Protein AF-A0A822HDY6-F1 (afdb_monomer_lite)

Foldseek 3Di:
DVLLLVLLVCCVPCVVVSQVSVCVVPPPDGSVPDDHDDDDDDDPVVVVVVVVVVVVVVVVVVVQVVCCVVPVDHDDDDDDDDDPDDFQLVVVLVVVQVVCCVVPVDGDDPVVSCVVCVVDPSNPPPRD

pLDDT: mean 88.95, std 8.57, range [42.62, 97.38]

Sequence (128 aa):
RFIEVQTLLLAPICPHVCDYVYQLLYPNKSIMEAKWPTPGKIDQSLIDSCNYLINTVHYFRNRSKILTTQQNKKYNVAVIYVACNYPRWQIFVINQLKIFFKENLSFPDNKILSSYFKDRQEIDKKYA

Structure (mmCIF, N/CA/C/O backbone):
data_AF-A0A822HDY6-F1
#
_entry.id   AF-A0A822HDY6-F1
#
loop_
_atom_site.group_PDB
_atom_site.id
_atom_site.type_symbol
_atom_site.label_atom_id
_atom_site.label_alt_id
_atom_site.label_comp_id
_atom_site.label_asym_id
_atom_site.label_entity_id
_atom_site.label_seq_id
_atom_site.pdbx_PDB_ins_code
_atom_site.Cartn_x
_atom_site.Cartn_y
_atom_site.Cartn_z
_atom_site.occupancy
_atom_site.B_iso_or_equiv
_atom_site.auth_seq_id
_atom_site.auth_comp_id
_atom_site.auth_asym_id
_atom_site.auth_atom_id
_atom_site.pdbx_PDB_model_num
ATOM 1 N N . ARG A 1 1 ? -15.032 -3.835 15.018 1.00 83.06 1 ARG A N 1
ATOM 2 C CA . ARG A 1 1 ? -13.681 -4.445 14.960 1.00 83.06 1 ARG A CA 1
ATOM 3 C C . ARG A 1 1 ? -12.543 -3.420 14.908 1.00 83.06 1 ARG A C 1
ATOM 5 O O . ARG A 1 1 ? -11.713 -3.486 15.794 1.00 83.06 1 ARG A O 1
ATOM 12 N N . PHE A 1 2 ? -12.469 -2.484 13.944 1.00 92.50 2 PHE A N 1
ATOM 13 C CA . PHE A 1 2 ? -11.381 -1.476 13.939 1.00 92.50 2 PHE A CA 1
ATOM 14 C C . PHE A 1 2 ? -11.349 -0.643 15.226 1.00 92.50 2 PHE A C 1
ATOM 16 O O . PHE A 1 2 ? -10.317 -0.589 15.879 1.00 92.50 2 PHE A O 1
ATOM 23 N N . ILE A 1 3 ? -12.496 -0.066 15.606 1.00 93.12 3 ILE A N 1
ATOM 24 C CA . ILE A 1 3 ? -12.616 0.784 16.801 1.00 93.12 3 ILE A CA 1
ATOM 25 C C . ILE A 1 3 ? -12.159 0.014 18.042 1.00 93.12 3 ILE A C 1
ATOM 27 O O . ILE A 1 3 ? -11.250 0.450 18.721 1.00 93.12 3 ILE A O 1
ATOM 31 N N . GLU A 1 4 ? -12.701 -1.182 18.260 1.00 92.00 4 GLU A N 1
ATOM 32 C CA . GLU A 1 4 ? -12.308 -2.075 19.355 1.00 92.00 4 GLU A CA 1
ATOM 33 C C . GLU A 1 4 ? -10.798 -2.363 19.404 1.00 92.00 4 GLU A C 1
ATOM 35 O O . GLU A 1 4 ? -10.173 -2.158 20.439 1.00 92.00 4 GLU A O 1
ATOM 40 N N . VAL A 1 5 ? -10.187 -2.792 18.292 1.00 93.62 5 VAL A N 1
ATOM 41 C CA . VAL A 1 5 ? -8.744 -3.084 18.249 1.00 93.62 5 VAL A CA 1
ATOM 42 C C . VAL A 1 5 ? -7.926 -1.821 18.510 1.00 93.62 5 VAL A C 1
ATOM 44 O O . VAL A 1 5 ? -6.974 -1.870 19.279 1.00 93.62 5 VAL A O 1
ATOM 47 N N . GLN A 1 6 ? -8.311 -0.683 17.931 1.00 94.44 6 GLN A N 1
ATOM 48 C CA . GLN A 1 6 ? -7.629 0.590 18.150 1.00 94.44 6 GLN A CA 1
ATOM 49 C C . GLN A 1 6 ? -7.729 1.037 19.612 1.00 94.44 6 GLN A C 1
ATOM 51 O O . GLN A 1 6 ? -6.740 1.491 20.180 1.00 94.44 6 GLN A O 1
ATOM 56 N N . THR A 1 7 ? -8.898 0.874 20.230 1.00 94.44 7 THR A N 1
ATOM 57 C CA . THR A 1 7 ? -9.138 1.161 21.646 1.00 94.44 7 THR A CA 1
ATOM 58 C C . THR A 1 7 ? -8.266 0.276 22.541 1.00 94.44 7 THR A C 1
ATOM 60 O O . THR A 1 7 ? -7.649 0.789 23.468 1.00 94.44 7 THR A O 1
ATOM 63 N N . LEU A 1 8 ? -8.121 -1.017 22.225 1.00 94.06 8 LEU A N 1
ATOM 64 C CA . LEU A 1 8 ? -7.225 -1.929 22.951 1.00 94.06 8 LEU A CA 1
ATOM 65 C C . LEU A 1 8 ? -5.742 -1.572 22.776 1.00 94.06 8 LEU A C 1
ATOM 67 O O . LEU A 1 8 ? -4.989 -1.591 23.745 1.00 94.06 8 LEU A O 1
ATOM 71 N N . LEU A 1 9 ? -5.317 -1.216 21.560 1.00 94.38 9 LEU A N 1
ATOM 72 C CA . LEU A 1 9 ? -3.936 -0.802 21.285 1.00 94.38 9 LEU A CA 1
ATOM 73 C C . LEU A 1 9 ? -3.579 0.528 21.965 1.00 94.38 9 LEU A C 1
ATOM 75 O O . LEU A 1 9 ? -2.427 0.735 22.340 1.00 94.38 9 LEU A O 1
ATOM 79 N N . LEU A 1 10 ? -4.555 1.425 22.122 1.00 95.19 10 LEU A N 1
ATOM 80 C CA . LEU A 1 10 ? -4.379 2.742 22.735 1.00 95.19 10 LEU A CA 1
ATOM 81 C C . LEU A 1 10 ? -4.560 2.728 24.266 1.00 95.19 10 LEU A C 1
ATOM 83 O O . LEU A 1 10 ? -4.136 3.670 24.939 1.00 95.19 10 LEU A O 1
ATOM 87 N N . ALA A 1 11 ? -5.124 1.652 24.823 1.00 94.19 11 ALA A N 1
ATOM 88 C CA . ALA A 1 11 ? -5.357 1.460 26.254 1.00 94.19 11 ALA A CA 1
ATOM 89 C C . ALA A 1 11 ? -4.154 1.800 27.164 1.00 94.19 11 ALA A C 1
ATOM 91 O O . ALA A 1 11 ? -4.367 2.524 28.138 1.00 94.19 11 ALA A O 1
ATOM 92 N N . PRO A 1 12 ? -2.901 1.371 26.874 1.00 92.56 12 PRO A N 1
ATOM 93 C CA . PRO A 1 12 ? -1.757 1.693 27.734 1.00 92.56 12 PRO A CA 1
ATOM 94 C C . PRO A 1 12 ? -1.340 3.174 27.701 1.00 92.56 12 PRO A C 1
ATOM 96 O O . PRO A 1 12 ? -0.592 3.605 28.571 1.00 92.56 12 PRO A O 1
ATOM 99 N N . ILE A 1 13 ? -1.798 3.956 26.716 1.00 94.56 13 ILE A N 1
ATOM 100 C CA . ILE A 1 13 ? -1.436 5.374 26.557 1.00 94.56 13 ILE A CA 1
ATOM 101 C C . ILE A 1 13 ? -2.540 6.278 27.117 1.00 94.56 13 ILE A C 1
ATOM 103 O O . ILE A 1 13 ? -2.265 7.225 27.851 1.00 94.56 13 ILE A O 1
ATOM 107 N N . CYS A 1 14 ? -3.802 6.002 26.776 1.00 94.19 14 CYS A N 1
ATOM 108 C CA . CYS A 1 14 ? -4.950 6.822 27.171 1.00 94.19 14 CYS A CA 1
ATOM 109 C C . CYS A 1 14 ? -6.072 5.963 27.777 1.00 94.19 14 CYS A C 1
ATOM 111 O O . CYS A 1 14 ? -7.129 5.819 27.154 1.00 94.19 14 CYS A O 1
ATOM 113 N N . PRO A 1 15 ? -5.895 5.422 28.996 1.00 92.56 15 PRO A N 1
ATOM 114 C CA . PRO A 1 15 ? -6.821 4.447 29.572 1.00 92.56 15 PRO A CA 1
ATOM 115 C C . PRO A 1 15 ? -8.227 5.014 29.792 1.00 92.56 15 PRO A C 1
ATOM 117 O O . PRO A 1 15 ? -9.198 4.344 29.474 1.00 92.56 15 PRO A O 1
ATOM 120 N N . HIS A 1 16 ? -8.358 6.264 30.249 1.00 92.75 16 HIS A N 1
ATOM 121 C CA . HIS A 1 16 ? -9.663 6.870 30.555 1.00 92.75 16 HIS A CA 1
ATOM 122 C C . HIS A 1 16 ? -10.554 7.029 29.314 1.00 92.75 16 HIS A C 1
ATOM 124 O O . HIS A 1 16 ? -11.735 6.691 29.334 1.00 92.75 16 HIS A O 1
ATOM 130 N N . VAL A 1 17 ? -9.976 7.522 28.212 1.00 94.50 17 VAL A N 1
ATOM 131 C CA . VAL A 1 17 ? -10.703 7.689 26.943 1.00 94.50 17 VAL A CA 1
ATOM 132 C C . VAL A 1 17 ? -11.038 6.325 26.356 1.00 94.50 17 VAL A C 1
ATOM 134 O O . VAL A 1 17 ? -12.142 6.118 25.858 1.00 94.50 17 VAL A O 1
ATOM 137 N N . CYS A 1 18 ? -10.096 5.384 26.434 1.00 94.81 18 CYS A N 1
ATOM 138 C CA . CYS A 1 18 ? -10.306 4.048 25.907 1.00 94.81 18 CYS A CA 1
ATOM 139 C C . CYS A 1 18 ? -11.367 3.281 26.704 1.00 94.81 18 CYS A C 1
ATOM 141 O O . CYS A 1 18 ? -12.190 2.627 26.079 1.00 94.81 18 CYS A O 1
ATOM 143 N N . ASP A 1 19 ? -11.417 3.407 28.033 1.00 93.62 19 ASP A N 1
ATOM 144 C CA . ASP A 1 19 ? -12.455 2.794 28.871 1.00 93.62 19 ASP A CA 1
ATOM 145 C C . ASP A 1 19 ? -13.837 3.380 28.564 1.00 93.62 19 ASP A C 1
ATOM 147 O O . ASP A 1 19 ? -14.778 2.624 28.349 1.00 93.62 19 ASP A O 1
ATOM 151 N N . TYR A 1 20 ? -13.951 4.703 28.396 1.00 94.06 20 TYR A N 1
ATOM 152 C CA . TYR A 1 20 ? -15.203 5.331 27.961 1.00 94.06 20 TYR A CA 1
ATOM 153 C C . TYR A 1 20 ? -15.667 4.821 26.586 1.00 94.06 20 TYR A C 1
ATOM 155 O O . TYR A 1 20 ? -16.814 4.406 26.423 1.00 94.06 20 TYR A O 1
ATOM 163 N N . VAL A 1 21 ? -14.775 4.788 25.589 1.00 94.19 21 VAL A N 1
ATOM 164 C CA . VAL A 1 21 ? -15.096 4.255 24.251 1.00 94.19 21 VAL A CA 1
ATOM 165 C C . VAL A 1 21 ? -15.428 2.761 24.309 1.00 94.19 21 VAL A C 1
ATOM 167 O O . VAL A 1 21 ? -16.315 2.297 23.594 1.00 94.19 21 VAL A O 1
ATOM 170 N N . TYR A 1 22 ? -14.751 2.001 25.167 1.00 94.06 22 TYR A N 1
ATOM 171 C CA . TYR A 1 22 ? -14.997 0.576 25.348 1.00 94.06 22 TYR A CA 1
ATOM 172 C C . TYR A 1 22 ? -16.350 0.314 26.018 1.00 94.06 22 TYR A C 1
ATOM 174 O O . TYR A 1 22 ? -17.074 -0.557 25.551 1.00 94.06 22 TYR A O 1
ATOM 182 N N . GLN A 1 23 ? -16.748 1.114 27.011 1.00 93.56 23 GLN A N 1
ATOM 183 C CA . GLN A 1 23 ? -18.080 1.065 27.627 1.00 93.56 23 GLN A CA 1
ATOM 184 C C . GLN A 1 23 ? -19.199 1.409 26.630 1.00 93.56 23 GLN A C 1
ATOM 186 O O . GLN A 1 23 ? -20.274 0.814 26.692 1.00 93.56 23 GLN A O 1
ATOM 191 N N . LEU A 1 24 ? -18.949 2.321 25.678 1.00 94.00 24 LEU A N 1
ATOM 192 C CA . LEU A 1 24 ? -19.894 2.616 24.590 1.00 94.00 24 LEU A CA 1
ATOM 193 C C . LEU A 1 24 ? -20.088 1.424 23.639 1.00 94.00 24 LEU A C 1
ATOM 195 O O . LEU A 1 24 ? -21.183 1.230 23.116 1.00 94.00 24 LEU A O 1
ATOM 199 N N . LEU A 1 25 ? -19.038 0.634 23.396 1.00 91.69 25 LEU A N 1
ATOM 200 C CA . LEU A 1 25 ? -19.109 -0.572 22.561 1.00 91.69 25 LEU A CA 1
ATOM 201 C C . LEU A 1 25 ? -19.670 -1.779 23.328 1.00 91.69 25 LEU A C 1
ATOM 203 O O . LEU A 1 25 ? -20.432 -2.568 22.772 1.00 91.69 25 LEU A O 1
ATOM 207 N N . TYR A 1 26 ? -19.283 -1.919 24.595 1.00 90.62 26 TYR A N 1
ATOM 208 C CA . TYR A 1 26 ? -19.618 -3.023 25.483 1.00 90.62 26 TYR A CA 1
ATOM 209 C C . TYR A 1 26 ? -20.065 -2.481 26.849 1.00 90.62 26 TYR A C 1
ATOM 211 O O . TYR A 1 26 ? -19.234 -2.271 27.738 1.00 90.62 26 TYR A O 1
ATOM 219 N N . PRO A 1 27 ? -21.380 -2.295 27.049 1.00 89.62 27 PRO A N 1
ATOM 220 C CA . PRO A 1 27 ? -21.911 -1.782 28.303 1.00 89.62 27 PRO A CA 1
ATOM 221 C C . PRO A 1 27 ? -21.490 -2.648 29.495 1.00 89.62 27 PRO A C 1
ATOM 223 O O . PRO A 1 27 ? -21.509 -3.878 29.413 1.00 89.62 27 PRO A O 1
ATOM 226 N N . ASN A 1 28 ? -21.147 -2.002 30.612 1.00 86.31 28 ASN A N 1
ATOM 227 C CA . ASN A 1 28 ? -20.741 -2.635 31.876 1.00 86.31 28 ASN A CA 1
ATOM 228 C C . ASN A 1 28 ? -19.453 -3.476 31.815 1.00 86.31 28 ASN A C 1
ATOM 230 O O . ASN A 1 28 ? -19.226 -4.298 32.702 1.00 86.31 28 ASN A O 1
ATOM 234 N N . LYS A 1 29 ? -18.606 -3.291 30.796 1.00 90.06 29 LYS A N 1
ATOM 235 C CA . LYS A 1 29 ? -17.273 -3.903 30.741 1.00 90.06 29 LYS A CA 1
ATOM 236 C C . LYS A 1 29 ? -16.200 -2.829 30.782 1.00 90.06 29 LYS A C 1
ATOM 238 O O . LYS A 1 29 ? -16.306 -1.829 30.076 1.00 90.06 29 LYS A O 1
ATOM 243 N N . SER A 1 30 ? -15.157 -3.067 31.571 1.00 90.25 30 SER A N 1
ATOM 244 C CA . SER A 1 30 ? -13.968 -2.219 31.563 1.00 90.25 30 SER A CA 1
ATOM 245 C C . SER A 1 30 ? -12.934 -2.750 30.579 1.00 90.25 30 SER A C 1
ATOM 247 O O . SER A 1 30 ? -12.782 -3.960 30.389 1.00 90.25 30 SER A O 1
ATOM 249 N N . ILE A 1 31 ? -12.186 -1.833 29.975 1.00 91.44 31 ILE A N 1
ATOM 250 C CA . ILE A 1 31 ? -11.069 -2.167 29.094 1.00 91.44 31 ILE A CA 1
ATOM 251 C C . ILE A 1 31 ? -9.934 -2.895 29.826 1.00 91.44 31 ILE A C 1
ATOM 253 O O . ILE A 1 31 ? -9.182 -3.635 29.201 1.00 91.44 31 ILE A O 1
ATOM 257 N N . MET A 1 32 ? -9.826 -2.733 31.148 1.00 88.56 32 MET A N 1
ATOM 258 C CA . MET A 1 32 ? -8.772 -3.357 31.957 1.00 88.56 32 MET A CA 1
ATOM 259 C C . MET A 1 32 ? -8.876 -4.887 32.002 1.00 88.56 32 MET A C 1
ATOM 261 O O . MET A 1 32 ? -7.877 -5.572 32.200 1.00 88.56 32 MET A O 1
ATOM 265 N N . GLU A 1 33 ? -10.074 -5.432 31.787 1.00 89.88 33 GLU A N 1
ATOM 266 C CA . GLU A 1 33 ? -10.324 -6.878 31.728 1.00 89.88 33 GLU A CA 1
ATOM 267 C C . GLU A 1 33 ? -10.174 -7.439 30.304 1.00 89.88 33 GLU A C 1
ATOM 269 O O . GLU A 1 33 ? -10.265 -8.651 30.079 1.00 89.88 33 GLU A O 1
ATOM 274 N N . ALA A 1 34 ? -9.975 -6.565 29.314 1.00 90.06 34 ALA A N 1
ATOM 275 C CA . ALA A 1 34 ? -9.924 -6.956 27.921 1.00 90.06 34 ALA A CA 1
ATOM 276 C C . ALA A 1 34 ? -8.575 -7.597 27.563 1.00 90.06 34 ALA A C 1
ATOM 278 O O . ALA A 1 34 ? -7.503 -7.179 27.997 1.00 90.06 34 ALA A O 1
ATOM 279 N N . LYS A 1 35 ? -8.629 -8.637 26.726 1.00 91.19 35 LYS A N 1
ATOM 280 C CA . LYS A 1 35 ? -7.432 -9.326 26.230 1.00 91.19 35 LYS A CA 1
ATOM 281 C C . LYS A 1 35 ? -6.813 -8.560 25.067 1.00 91.19 35 LYS A C 1
ATOM 283 O O . LYS A 1 35 ? -7.511 -7.904 24.297 1.00 91.19 35 LYS A O 1
ATOM 288 N N . TRP A 1 36 ? -5.504 -8.726 24.896 1.00 92.31 36 TRP A N 1
ATOM 289 C CA . TRP A 1 36 ? -4.793 -8.171 23.750 1.00 92.31 36 TRP A CA 1
ATOM 290 C C . TRP A 1 36 ? -5.375 -8.695 22.420 1.00 92.31 36 TRP A C 1
ATOM 292 O O . TRP A 1 36 ? -5.650 -9.897 22.312 1.00 92.31 36 TRP A O 1
ATOM 302 N N . PRO A 1 37 ? -5.572 -7.833 21.404 1.00 93.56 37 PRO A N 1
ATOM 303 C CA . PRO A 1 37 ? -6.180 -8.236 20.142 1.00 93.56 37 PRO A CA 1
ATOM 304 C C . PRO A 1 37 ? -5.279 -9.205 19.370 1.00 93.56 37 PRO A C 1
ATOM 306 O O . PRO A 1 37 ? -4.065 -9.022 19.277 1.00 93.56 37 PRO A O 1
ATOM 309 N N . THR A 1 38 ? -5.881 -10.226 18.760 1.00 92.06 38 THR A N 1
ATOM 310 C CA . THR A 1 38 ? -5.163 -11.184 17.914 1.00 92.06 38 THR A CA 1
ATOM 311 C C . THR A 1 38 ? -5.138 -10.721 16.451 1.00 92.06 38 THR A C 1
ATOM 313 O O . THR A 1 38 ? -6.180 -10.335 15.900 1.00 92.06 38 THR A O 1
ATOM 316 N N . PRO A 1 39 ? -3.963 -10.740 15.790 1.00 89.69 39 PRO A N 1
ATOM 317 C CA . PRO A 1 39 ? -3.859 -10.345 14.392 1.00 89.69 39 PRO A CA 1
ATOM 318 C C . PRO A 1 39 ? -4.591 -11.343 13.484 1.00 89.69 39 PRO A C 1
ATOM 320 O O . PRO A 1 39 ? -4.584 -12.552 13.715 1.00 89.69 39 PRO A O 1
ATOM 323 N N . GLY A 1 40 ? -5.251 -10.817 12.450 1.00 88.75 40 GLY A N 1
ATOM 324 C CA . GLY A 1 40 ? -5.894 -11.618 11.408 1.00 88.75 40 GLY A CA 1
ATOM 325 C C . GLY A 1 40 ? -4.927 -12.022 10.292 1.00 88.75 40 GLY A C 1
ATOM 326 O O . GLY A 1 40 ? -3.730 -11.747 10.352 1.00 88.75 40 GLY A O 1
ATOM 327 N N . LYS A 1 41 ? -5.463 -12.644 9.236 1.00 92.56 41 LYS A N 1
ATOM 328 C CA . LYS A 1 41 ? -4.705 -12.904 8.004 1.00 92.56 41 LYS A CA 1
ATOM 329 C C . LYS A 1 41 ? -4.347 -11.579 7.326 1.00 92.56 41 LYS A C 1
ATOM 331 O O . LYS A 1 41 ? -5.200 -10.701 7.216 1.00 92.56 41 LYS A O 1
ATOM 336 N N . ILE A 1 42 ? -3.105 -11.464 6.868 1.00 92.31 42 ILE A N 1
ATOM 337 C CA . ILE A 1 42 ? -2.583 -10.281 6.181 1.00 92.31 42 ILE A CA 1
ATOM 338 C C . ILE A 1 42 ? -2.479 -10.604 4.692 1.00 92.31 42 ILE A C 1
ATOM 340 O O . ILE A 1 42 ? -1.831 -11.582 4.324 1.00 92.31 42 ILE A O 1
ATOM 344 N N . ASP A 1 43 ? -3.105 -9.781 3.853 1.00 94.88 43 ASP A N 1
ATOM 345 C CA . ASP A 1 43 ? -2.971 -9.857 2.398 1.00 94.88 43 ASP A CA 1
ATOM 346 C C . ASP A 1 43 ? -1.988 -8.786 1.914 1.00 94.88 43 ASP A C 1
ATOM 348 O O . ASP A 1 43 ? -2.309 -7.596 1.870 1.00 94.88 43 ASP A O 1
ATOM 352 N N . GLN A 1 44 ? -0.775 -9.220 1.569 1.00 95.19 44 GLN A N 1
ATOM 353 C CA . GLN A 1 44 ? 0.283 -8.326 1.094 1.00 95.19 44 GLN A CA 1
ATOM 354 C C . GLN A 1 44 ? -0.071 -7.684 -0.250 1.00 95.19 44 GLN A C 1
ATOM 356 O O . GLN A 1 44 ? 0.186 -6.501 -0.445 1.00 95.19 44 GLN A O 1
ATOM 361 N N . SER A 1 45 ? -0.749 -8.410 -1.146 1.00 95.44 45 SER A N 1
ATOM 362 C CA . SER A 1 45 ? -1.125 -7.865 -2.454 1.00 95.44 45 SER A CA 1
ATOM 363 C C . SER A 1 45 ? -2.116 -6.709 -2.309 1.00 95.44 45 SER A C 1
ATOM 365 O O . SER A 1 45 ? -2.044 -5.715 -3.038 1.00 95.44 45 SER A O 1
ATOM 367 N N . LEU A 1 46 ? -3.046 -6.815 -1.356 1.00 95.88 46 LEU A N 1
ATOM 368 C CA . LEU A 1 46 ? -3.993 -5.743 -1.060 1.00 95.88 46 LEU A CA 1
ATOM 369 C C . LEU A 1 46 ? -3.286 -4.519 -0.458 1.00 95.88 46 LEU A C 1
ATOM 371 O O . LEU A 1 46 ? -3.584 -3.385 -0.829 1.00 95.88 46 LEU A O 1
ATOM 375 N N . ILE A 1 47 ? -2.320 -4.736 0.435 1.00 96.50 47 ILE A N 1
ATOM 376 C CA . ILE A 1 47 ? -1.522 -3.651 1.021 1.00 96.50 47 ILE A CA 1
ATOM 377 C C . ILE A 1 47 ? -0.714 -2.931 -0.062 1.00 96.50 47 ILE A C 1
ATOM 379 O O . ILE A 1 47 ? -0.765 -1.704 -0.148 1.00 96.50 47 ILE A O 1
ATOM 383 N N . ASP A 1 48 ? -0.032 -3.676 -0.930 1.00 96.75 48 ASP A N 1
ATOM 384 C CA . ASP A 1 48 ? 0.784 -3.116 -2.007 1.00 96.75 48 ASP A CA 1
ATOM 385 C C . ASP A 1 48 ? -0.058 -2.315 -3.006 1.00 96.75 48 ASP A C 1
ATOM 387 O O . ASP A 1 48 ? 0.320 -1.206 -3.396 1.00 96.75 48 ASP A O 1
ATOM 391 N N . SER A 1 49 ? -1.241 -2.819 -3.369 1.00 96.81 49 SER A N 1
ATOM 392 C CA . SER A 1 49 ? -2.179 -2.084 -4.230 1.00 96.81 49 SER A CA 1
ATOM 393 C C . SER A 1 49 ? -2.712 -0.805 -3.572 1.00 96.81 49 SER A C 1
ATOM 395 O O . SER A 1 49 ? -2.802 0.233 -4.233 1.00 96.81 49 SER A O 1
ATOM 397 N N . CYS A 1 50 ? -2.994 -0.829 -2.267 1.00 97.12 50 CYS A N 1
ATOM 398 C CA . CYS A 1 50 ? -3.388 0.359 -1.509 1.00 97.12 50 CYS A CA 1
ATOM 399 C C . CYS A 1 50 ? -2.252 1.394 -1.461 1.00 97.12 50 CYS A C 1
ATOM 401 O O . CYS A 1 50 ? -2.466 2.575 -1.741 1.00 97.12 50 CYS A O 1
ATOM 403 N N . ASN A 1 51 ? -1.022 0.949 -1.197 1.00 97.38 51 ASN A N 1
ATOM 404 C CA . ASN A 1 51 ? 0.163 1.804 -1.200 1.00 97.38 51 ASN A CA 1
ATOM 405 C C . ASN A 1 51 ? 0.392 2.445 -2.574 1.00 97.38 51 ASN A C 1
ATOM 407 O O . ASN A 1 51 ? 0.660 3.646 -2.667 1.00 97.38 51 ASN A O 1
ATOM 411 N N . TYR A 1 52 ? 0.234 1.676 -3.654 1.00 96.25 52 TYR A N 1
ATOM 412 C CA . TYR A 1 52 ? 0.284 2.199 -5.017 1.00 96.25 52 TYR A CA 1
ATOM 413 C C . TYR A 1 52 ? -0.785 3.280 -5.255 1.00 96.25 52 TYR A C 1
ATOM 415 O O . TYR A 1 52 ? -0.475 4.346 -5.793 1.00 96.25 52 TYR A O 1
ATOM 423 N N . LEU A 1 53 ? -2.023 3.064 -4.801 1.00 96.62 53 LEU A N 1
ATOM 424 C CA . LEU A 1 53 ? -3.104 4.050 -4.904 1.00 96.62 53 LEU A CA 1
ATOM 425 C C . LEU A 1 53 ? -2.764 5.343 -4.147 1.00 96.62 53 LEU A C 1
ATOM 427 O O . LEU A 1 53 ? -2.857 6.434 -4.706 1.00 96.62 53 LEU A O 1
ATOM 431 N N . ILE A 1 54 ? -2.313 5.247 -2.896 1.00 97.31 54 ILE A N 1
ATOM 432 C CA . ILE A 1 54 ? -1.953 6.419 -2.084 1.00 97.31 54 ILE A CA 1
ATOM 433 C C . ILE A 1 54 ? -0.827 7.219 -2.756 1.00 97.31 54 ILE A C 1
ATOM 435 O O . ILE A 1 54 ? -0.920 8.443 -2.893 1.00 97.31 54 ILE A O 1
ATOM 439 N N . ASN A 1 55 ? 0.206 6.529 -3.244 1.00 96.88 55 ASN A N 1
ATOM 440 C CA . ASN A 1 55 ? 1.338 7.154 -3.926 1.00 96.88 55 ASN A CA 1
ATOM 441 C C . ASN A 1 55 ? 0.927 7.829 -5.242 1.00 96.88 55 ASN A C 1
ATOM 443 O O . ASN A 1 55 ? 1.373 8.942 -5.531 1.00 96.88 55 ASN A O 1
ATOM 447 N N . THR A 1 56 ? 0.055 7.198 -6.032 1.00 95.38 56 THR A N 1
ATOM 448 C CA . THR A 1 56 ? -0.441 7.770 -7.29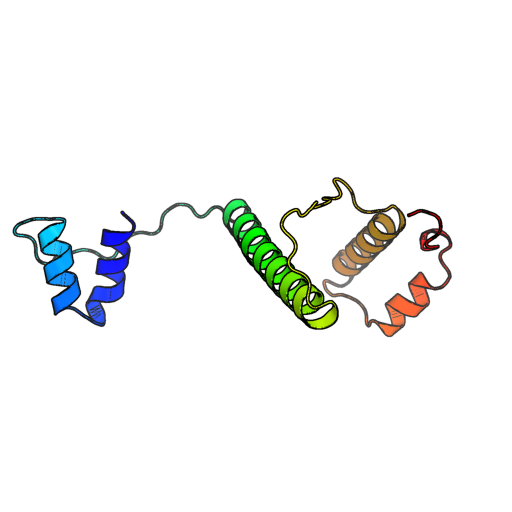5 1.00 95.38 56 THR A CA 1
ATOM 449 C C . THR A 1 56 ? -1.340 8.983 -7.067 1.00 95.38 56 THR A C 1
ATOM 451 O O . THR A 1 56 ? -1.176 9.989 -7.759 1.00 95.38 56 THR A O 1
ATOM 454 N N . VAL A 1 57 ? -2.217 8.959 -6.056 1.00 96.12 57 VAL A N 1
ATOM 455 C CA . VAL A 1 57 ? -3.027 10.122 -5.650 1.00 96.12 57 VAL A CA 1
ATOM 456 C C . VAL A 1 57 ? -2.132 11.280 -5.214 1.00 96.12 57 VAL A C 1
ATOM 458 O O . VAL A 1 57 ? -2.338 12.422 -5.637 1.00 96.12 57 VAL A O 1
ATOM 461 N N . HIS A 1 58 ? -1.108 10.999 -4.408 1.00 96.00 58 HIS A N 1
ATOM 462 C CA . HIS A 1 58 ? -0.146 12.008 -3.979 1.00 96.00 58 HIS A CA 1
ATOM 463 C C . HIS A 1 58 ? 0.618 12.611 -5.170 1.00 96.00 58 HIS A C 1
ATOM 465 O O . HIS A 1 58 ? 0.692 13.836 -5.308 1.00 96.00 58 HIS A O 1
ATOM 471 N N . TYR A 1 59 ? 1.121 11.769 -6.079 1.00 95.00 59 TYR A N 1
ATOM 472 C CA . TYR A 1 59 ? 1.776 12.208 -7.312 1.00 95.00 59 TYR A CA 1
ATOM 473 C C . TYR A 1 59 ? 0.858 13.098 -8.160 1.00 95.00 59 TYR A C 1
ATOM 475 O O . TYR A 1 59 ? 1.260 14.183 -8.592 1.00 95.00 59 TYR A O 1
ATOM 483 N N . PHE A 1 60 ? -0.394 12.676 -8.354 1.00 93.62 60 PHE A N 1
ATOM 484 C CA . PHE A 1 60 ? -1.389 13.422 -9.117 1.00 93.62 60 PHE A CA 1
ATOM 485 C C . PHE A 1 60 ? -1.667 14.796 -8.499 1.00 93.62 60 PHE A C 1
ATOM 487 O O . PHE A 1 60 ? -1.638 15.809 -9.201 1.00 93.62 60 PHE A O 1
ATOM 494 N N . ARG A 1 61 ? -1.860 14.859 -7.176 1.00 92.88 61 ARG A N 1
ATOM 495 C CA . ARG A 1 61 ? -2.091 16.115 -6.451 1.00 92.88 61 ARG A CA 1
ATOM 496 C C . ARG A 1 61 ? -0.917 17.081 -6.600 1.00 92.88 61 ARG A C 1
ATOM 498 O O . ARG A 1 61 ? -1.134 18.265 -6.858 1.00 92.88 61 ARG A O 1
ATOM 505 N N . ASN A 1 62 ? 0.314 16.582 -6.501 1.00 93.75 62 ASN A N 1
ATOM 506 C CA . ASN A 1 62 ? 1.511 17.404 -6.673 1.00 93.75 62 ASN A CA 1
ATOM 507 C C . ASN A 1 62 ? 1.640 17.933 -8.101 1.00 93.75 62 ASN A C 1
ATOM 509 O O . ASN A 1 62 ? 1.875 19.126 -8.296 1.00 93.75 62 ASN A O 1
ATOM 513 N N . ARG A 1 63 ? 1.419 17.081 -9.105 1.00 90.94 63 ARG A N 1
ATOM 514 C CA . ARG A 1 63 ? 1.463 17.496 -10.510 1.00 90.94 63 ARG A CA 1
ATOM 515 C C . ARG A 1 63 ? 0.375 18.523 -10.832 1.00 90.94 63 ARG A C 1
ATOM 517 O O . ARG A 1 63 ? 0.661 19.521 -11.488 1.00 90.94 63 ARG A O 1
ATOM 524 N N . SER A 1 64 ? -0.838 18.322 -10.319 1.00 90.19 64 SER A N 1
ATOM 525 C CA . SER A 1 64 ? -1.951 19.266 -10.463 1.00 90.19 64 SER A CA 1
ATOM 526 C C . SER A 1 64 ? -1.630 20.632 -9.845 1.00 90.19 64 SER A C 1
ATOM 528 O O . SER A 1 64 ? -1.850 21.666 -10.481 1.00 90.19 64 SER A O 1
ATOM 530 N N . LYS A 1 65 ? -1.018 20.655 -8.651 1.00 90.56 65 LYS A N 1
ATOM 531 C CA . LYS A 1 65 ? -0.561 21.893 -8.002 1.00 90.56 65 LYS A CA 1
ATOM 532 C C . LYS A 1 65 ? 0.445 22.646 -8.876 1.00 90.56 65 LYS A C 1
ATOM 534 O O . LYS A 1 65 ? 0.248 23.829 -9.127 1.00 90.56 65 LYS A O 1
ATOM 539 N N . ILE A 1 66 ? 1.471 21.956 -9.381 1.00 89.94 66 ILE A N 1
ATOM 540 C CA . ILE A 1 66 ? 2.509 22.556 -10.237 1.00 89.94 66 ILE A CA 1
ATOM 541 C C . ILE A 1 66 ? 1.886 23.176 -11.496 1.00 89.94 66 ILE A C 1
ATOM 543 O O . ILE A 1 66 ? 2.160 24.333 -11.804 1.00 89.94 66 ILE A O 1
ATOM 547 N N . LEU A 1 67 ? 1.006 22.448 -12.187 1.00 88.38 67 LEU A N 1
ATOM 548 C CA . LEU A 1 67 ? 0.353 22.932 -13.408 1.00 88.38 67 LEU A CA 1
ATOM 549 C C . LEU A 1 67 ? -0.573 24.126 -13.152 1.00 88.38 67 LEU A C 1
ATOM 551 O O . LEU A 1 67 ? -0.604 25.062 -13.950 1.00 88.38 67 LEU A O 1
ATOM 555 N N . THR A 1 68 ? -1.310 24.105 -12.041 1.00 87.56 68 THR A N 1
ATOM 556 C CA . THR A 1 68 ? -2.215 25.197 -11.655 1.00 87.56 68 THR A CA 1
ATOM 557 C C . THR A 1 68 ? -1.427 26.465 -11.327 1.00 87.56 68 THR A C 1
ATOM 559 O O . THR A 1 68 ? -1.805 27.541 -11.780 1.00 87.56 68 THR A O 1
ATOM 562 N N . THR A 1 69 ? -0.307 26.350 -10.602 1.00 87.25 69 THR A N 1
ATOM 563 C CA . THR A 1 69 ? 0.567 27.492 -10.283 1.00 87.25 69 THR A CA 1
ATOM 564 C C . THR A 1 69 ? 1.279 28.038 -11.521 1.00 87.25 69 THR A C 1
ATOM 566 O O . THR A 1 69 ? 1.382 29.248 -11.673 1.00 87.25 69 THR A O 1
ATOM 569 N N . GLN A 1 70 ? 1.759 27.174 -12.420 1.00 88.31 70 GLN A N 1
ATOM 570 C CA . GLN A 1 70 ? 2.479 27.611 -13.622 1.00 88.31 70 GLN A CA 1
ATOM 571 C C . GLN A 1 70 ? 1.572 28.296 -14.647 1.00 88.31 70 GLN A C 1
ATOM 573 O O . GLN A 1 70 ? 2.010 29.215 -15.330 1.00 88.31 70 GLN A O 1
ATOM 578 N N . GLN A 1 71 ? 0.325 27.836 -14.783 1.00 83.12 71 GLN A N 1
ATOM 579 C CA . GLN A 1 71 ? -0.573 28.299 -15.844 1.00 83.12 71 GLN A CA 1
ATOM 580 C C . GLN A 1 71 ? -1.718 29.187 -15.343 1.00 83.12 71 GLN A C 1
ATOM 582 O O . GLN A 1 71 ? -2.513 29.639 -16.164 1.00 83.12 71 GLN A O 1
ATOM 587 N N . ASN A 1 72 ? -1.834 29.426 -14.028 1.00 82.12 72 ASN A N 1
ATOM 588 C CA . ASN A 1 72 ? -2.932 30.169 -13.388 1.00 82.12 72 ASN A CA 1
ATOM 589 C C . ASN A 1 72 ? -4.336 29.726 -13.859 1.00 82.12 72 ASN A C 1
ATOM 591 O O . ASN A 1 72 ? -5.273 30.521 -13.917 1.00 82.12 72 ASN A O 1
ATOM 595 N N . LYS A 1 73 ? -4.489 28.442 -14.207 1.00 82.62 73 LYS A N 1
ATOM 596 C CA . LYS A 1 73 ? -5.726 27.845 -14.730 1.00 82.62 73 LYS A CA 1
ATOM 597 C C . LYS A 1 73 ? -6.167 26.688 -13.849 1.00 82.62 73 LYS A C 1
ATOM 599 O O . LYS A 1 73 ? -5.348 25.875 -13.428 1.00 82.62 73 LYS A O 1
ATOM 604 N N . LYS A 1 74 ? -7.476 26.606 -13.600 1.00 82.12 74 LYS A N 1
ATOM 605 C CA . LYS A 1 74 ? -8.106 25.470 -12.920 1.00 82.12 74 LYS A CA 1
ATOM 606 C C . LYS A 1 74 ? -8.527 24.428 -13.954 1.00 82.12 74 LYS A C 1
ATOM 608 O O . LYS A 1 74 ? -9.148 24.774 -14.956 1.00 82.12 74 LYS A O 1
ATOM 613 N N . TYR A 1 75 ? -8.196 23.168 -13.695 1.00 84.75 75 TYR A N 1
ATOM 614 C CA . TYR A 1 75 ? -8.581 22.035 -14.532 1.00 84.75 75 TYR A CA 1
ATOM 615 C C . TYR A 1 75 ? -9.712 21.261 -13.859 1.00 84.75 75 TYR A C 1
ATOM 617 O O . TYR A 1 75 ? -9.605 20.926 -12.681 1.00 84.75 75 TYR A O 1
ATOM 625 N N . ASN A 1 76 ? -10.764 20.949 -14.617 1.00 86.31 76 ASN A N 1
ATOM 626 C CA . ASN A 1 76 ? -11.928 20.210 -14.113 1.00 86.31 76 ASN A CA 1
ATOM 627 C C . ASN A 1 76 ? -11.960 18.750 -14.588 1.00 86.31 76 ASN A C 1
ATOM 629 O O . ASN A 1 76 ? -12.693 17.940 -14.030 1.00 86.31 76 ASN A O 1
ATOM 633 N N . VAL A 1 77 ? -11.177 18.414 -15.617 1.00 89.62 77 VAL A N 1
ATOM 634 C CA . VAL A 1 77 ? -11.142 17.086 -16.236 1.00 89.62 77 VAL A CA 1
ATOM 635 C C . VAL A 1 77 ? -9.698 16.606 -16.285 1.00 89.62 77 VAL A C 1
ATOM 637 O O . VAL A 1 77 ? -8.797 17.367 -16.639 1.00 89.62 77 VAL A O 1
ATOM 640 N N . ALA A 1 78 ? -9.484 15.341 -15.934 1.00 89.38 78 ALA A N 1
ATOM 641 C CA . ALA A 1 78 ? -8.198 14.670 -16.035 1.00 89.38 78 ALA A CA 1
ATOM 642 C C . ALA A 1 78 ? -8.381 13.302 -16.695 1.00 89.38 78 ALA A C 1
ATOM 644 O O . ALA A 1 78 ? -9.371 12.617 -16.446 1.00 89.38 78 ALA A O 1
ATOM 645 N N . VAL A 1 79 ? -7.410 12.911 -17.517 1.00 93.31 79 VAL A N 1
ATOM 646 C CA . VAL A 1 79 ? -7.357 11.591 -18.151 1.00 93.31 79 VAL A CA 1
ATOM 647 C C . VAL A 1 79 ? -6.106 10.887 -17.646 1.00 93.31 79 VAL A C 1
ATOM 649 O O . VAL A 1 79 ? -5.007 11.437 -17.724 1.00 93.31 79 VAL A O 1
ATOM 652 N N . ILE A 1 80 ? -6.285 9.689 -17.097 1.00 92.81 80 ILE A N 1
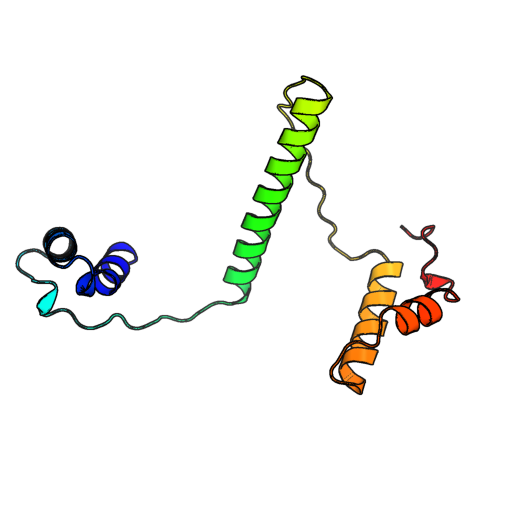ATOM 653 C CA . ILE A 1 80 ? -5.203 8.859 -16.568 1.00 92.81 80 ILE A CA 1
ATOM 654 C C . ILE A 1 80 ? -5.004 7.694 -17.531 1.00 92.81 80 ILE A C 1
ATOM 656 O O . ILE A 1 80 ? -5.945 6.959 -17.817 1.00 92.81 80 ILE A O 1
ATOM 660 N N . TYR A 1 81 ? -3.773 7.522 -18.006 1.00 93.94 81 TYR A N 1
ATOM 661 C CA . TYR A 1 81 ? -3.385 6.381 -18.827 1.00 93.94 81 TYR A CA 1
ATOM 662 C C . TYR A 1 81 ? -2.623 5.375 -17.972 1.00 93.94 81 TYR A C 1
ATOM 664 O O . TYR A 1 81 ? -1.682 5.742 -17.266 1.00 93.94 81 TYR A O 1
ATOM 672 N N . VAL A 1 82 ? -3.024 4.109 -18.052 1.00 93.38 82 VAL A N 1
ATOM 673 C CA . VAL A 1 82 ? -2.367 2.992 -17.370 1.00 93.38 82 VAL A CA 1
ATOM 674 C C . VAL A 1 82 ? -1.887 2.016 -18.432 1.00 93.38 82 VAL A C 1
ATOM 676 O O . VAL A 1 82 ? -2.674 1.541 -19.247 1.00 93.38 82 VAL A O 1
ATOM 679 N N . ALA A 1 83 ? -0.587 1.733 -18.440 1.00 93.31 83 ALA A N 1
ATOM 680 C CA . ALA A 1 83 ? -0.019 0.742 -19.340 1.00 93.31 83 ALA A CA 1
ATOM 681 C C . ALA A 1 83 ? -0.296 -0.666 -18.795 1.00 93.31 83 ALA A C 1
ATOM 683 O O . ALA A 1 83 ? 0.065 -0.968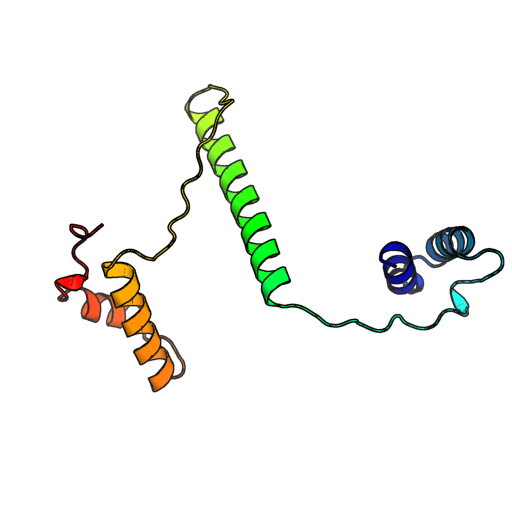 -17.660 1.00 93.31 83 ALA A O 1
ATOM 684 N N . CYS A 1 84 ? -0.910 -1.533 -19.605 1.00 91.81 84 CYS A N 1
ATOM 685 C CA . CYS A 1 84 ? -1.117 -2.938 -19.234 1.00 91.81 84 CYS A CA 1
ATOM 686 C C . CYS A 1 84 ? 0.194 -3.731 -19.232 1.00 91.81 84 CYS A C 1
ATOM 688 O O . CYS A 1 84 ? 0.354 -4.654 -18.443 1.00 91.81 84 CYS A O 1
ATOM 690 N N . ASN A 1 85 ? 1.124 -3.361 -20.116 1.00 91.38 85 ASN A N 1
ATOM 691 C CA . ASN A 1 85 ? 2.418 -4.010 -20.266 1.00 91.38 85 ASN A CA 1
ATOM 692 C C . ASN A 1 85 ? 3.524 -2.963 -20.329 1.00 91.38 85 ASN A C 1
ATOM 694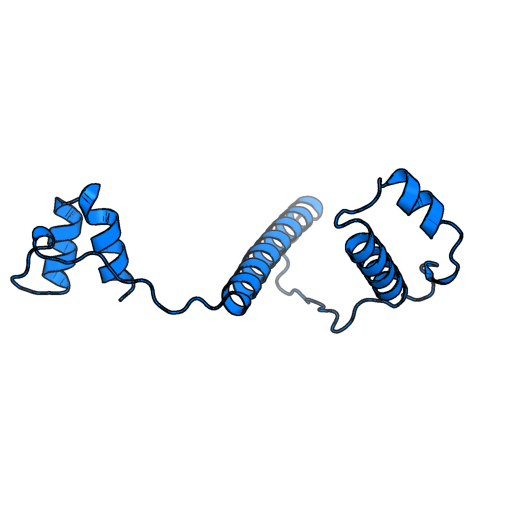 O O . ASN A 1 85 ? 3.328 -1.858 -20.841 1.00 91.38 85 ASN A O 1
ATOM 698 N N . TYR A 1 86 ? 4.703 -3.341 -19.847 1.00 88.50 86 TYR A N 1
ATOM 699 C CA . TYR A 1 86 ? 5.900 -2.538 -20.035 1.00 88.50 86 TYR A CA 1
ATOM 700 C C . TYR A 1 86 ? 6.250 -2.434 -21.534 1.00 88.50 86 TYR A C 1
ATOM 702 O O . TYR A 1 86 ? 6.109 -3.415 -22.268 1.00 88.50 86 TYR A O 1
ATOM 710 N N . PRO A 1 87 ? 6.740 -1.277 -22.011 1.00 90.06 87 PRO A N 1
ATOM 711 C CA . PRO A 1 87 ? 7.331 -1.150 -23.339 1.00 90.06 87 PRO A CA 1
ATOM 712 C C . PRO A 1 87 ? 8.466 -2.157 -23.564 1.00 90.06 87 PRO A C 1
ATOM 714 O O . PRO A 1 87 ? 9.149 -2.561 -22.618 1.00 90.06 87 PRO A O 1
ATOM 717 N N . ARG A 1 88 ? 8.715 -2.527 -24.826 1.00 86.81 88 ARG A N 1
ATOM 718 C CA . ARG A 1 88 ? 9.676 -3.589 -25.192 1.00 86.81 88 ARG A CA 1
ATOM 719 C C . ARG A 1 88 ? 11.064 -3.388 -24.582 1.00 86.81 88 ARG A C 1
ATOM 721 O O . ARG A 1 88 ? 11.618 -4.324 -24.008 1.00 86.81 88 ARG A O 1
ATOM 728 N N . TRP A 1 89 ? 11.590 -2.166 -24.641 1.00 87.81 89 TRP A N 1
ATOM 729 C CA . TRP A 1 89 ? 12.901 -1.844 -24.075 1.00 87.81 89 TRP A CA 1
ATOM 730 C C . TRP A 1 89 ? 12.937 -2.002 -22.544 1.00 87.81 89 TRP A C 1
ATOM 732 O O . TRP A 1 89 ? 13.932 -2.466 -21.993 1.00 87.81 89 TRP A O 1
ATOM 742 N N . GLN A 1 90 ? 11.841 -1.680 -21.841 1.00 88.88 90 GLN A N 1
ATOM 743 C CA . GLN A 1 90 ? 11.749 -1.852 -20.386 1.00 88.88 90 GLN A CA 1
ATOM 744 C C . GLN A 1 90 ? 11.678 -3.327 -20.010 1.00 88.88 90 GLN A C 1
ATOM 746 O O . GLN A 1 90 ? 12.365 -3.742 -19.083 1.00 88.88 90 GLN A O 1
ATOM 751 N N . ILE A 1 91 ? 10.906 -4.129 -20.752 1.00 89.75 91 ILE A N 1
ATOM 752 C CA . ILE A 1 91 ? 10.863 -5.586 -20.564 1.00 89.75 91 ILE A CA 1
ATOM 753 C C . ILE A 1 91 ? 12.272 -6.170 -20.697 1.00 89.75 91 ILE A C 1
ATOM 755 O O . ILE A 1 91 ? 12.691 -6.957 -19.848 1.00 89.75 91 ILE A O 1
ATOM 759 N N . PHE A 1 92 ? 13.016 -5.764 -21.730 1.00 89.44 92 PHE A N 1
ATOM 760 C CA . PHE A 1 92 ? 14.391 -6.211 -21.935 1.00 89.44 92 PHE A CA 1
ATOM 761 C C . PHE A 1 92 ? 15.282 -5.869 -20.734 1.00 89.44 92 PHE A C 1
ATOM 763 O O . PHE A 1 92 ? 15.909 -6.764 -20.167 1.00 89.44 92 PHE A O 1
ATOM 770 N N . VAL A 1 93 ? 15.282 -4.608 -20.291 1.00 90.25 93 VAL A N 1
ATOM 771 C CA . VAL A 1 93 ? 16.089 -4.159 -19.144 1.00 90.25 93 VAL A CA 1
ATOM 772 C C . VAL A 1 93 ? 15.701 -4.897 -17.860 1.00 90.25 93 VAL A C 1
ATOM 774 O O . VAL A 1 93 ? 16.580 -5.400 -17.164 1.00 90.25 93 VAL A O 1
ATOM 777 N N . ILE A 1 94 ? 14.405 -5.026 -17.561 1.00 91.06 94 ILE A N 1
ATOM 778 C CA . ILE A 1 94 ? 13.908 -5.738 -16.372 1.00 91.06 94 ILE A CA 1
ATOM 779 C C . ILE A 1 94 ? 14.362 -7.201 -16.393 1.00 91.06 94 ILE A C 1
ATOM 781 O O . ILE A 1 94 ? 14.801 -7.723 -15.368 1.00 91.06 94 ILE A O 1
ATOM 785 N N . ASN A 1 95 ? 14.310 -7.860 -17.551 1.00 91.88 95 ASN A N 1
ATOM 786 C CA . ASN A 1 95 ? 14.765 -9.241 -17.685 1.00 91.88 95 ASN A CA 1
ATOM 787 C C . ASN A 1 95 ? 16.276 -9.379 -17.459 1.00 91.88 95 ASN A C 1
ATOM 789 O O . ASN A 1 95 ? 16.687 -10.297 -16.752 1.00 91.88 95 ASN A O 1
ATOM 793 N N . GLN A 1 96 ? 17.095 -8.464 -17.987 1.00 90.12 96 GLN A N 1
ATOM 794 C CA . GLN A 1 96 ? 18.542 -8.470 -17.732 1.00 90.12 96 GLN A CA 1
ATOM 795 C C . GLN A 1 96 ? 18.859 -8.206 -16.254 1.00 90.12 96 GLN A C 1
ATOM 797 O O . GLN A 1 96 ? 19.639 -8.935 -15.648 1.00 90.12 96 GLN A O 1
ATOM 802 N N . LEU A 1 97 ? 18.189 -7.235 -15.628 1.00 90.56 97 LEU A N 1
ATOM 803 C CA . LEU A 1 97 ? 18.336 -6.969 -14.193 1.00 90.56 97 LEU A CA 1
ATOM 804 C C . LEU A 1 97 ? 17.926 -8.174 -13.341 1.00 90.56 97 LEU A C 1
ATOM 806 O O . LEU A 1 97 ? 18.582 -8.476 -12.348 1.00 90.56 97 LEU A O 1
ATOM 810 N N . LYS A 1 98 ? 16.880 -8.900 -13.747 1.00 92.06 98 LYS A N 1
ATOM 811 C CA . LYS A 1 98 ? 16.454 -10.138 -13.088 1.00 92.06 98 LYS A CA 1
ATOM 812 C C . LYS A 1 98 ? 17.518 -11.234 -13.176 1.00 92.06 98 LYS A C 1
ATOM 814 O O . LYS A 1 98 ? 17.651 -11.997 -12.223 1.00 92.06 98 LYS A O 1
ATOM 819 N N . ILE A 1 99 ? 18.254 -11.327 -14.286 1.00 90.31 99 ILE A N 1
ATOM 820 C CA . ILE A 1 99 ? 19.376 -12.267 -14.439 1.00 90.31 99 ILE A CA 1
ATOM 821 C C . ILE A 1 99 ? 20.515 -11.865 -13.498 1.00 90.31 99 ILE A C 1
ATOM 823 O O . ILE A 1 99 ? 20.895 -12.664 -12.647 1.00 90.31 99 ILE A O 1
ATOM 827 N N . PHE A 1 100 ? 20.962 -10.606 -13.548 1.00 88.44 100 PHE A N 1
ATOM 828 C CA . PHE A 1 100 ? 22.039 -10.116 -12.680 1.00 88.44 100 PHE A CA 1
ATOM 829 C C . PHE A 1 100 ? 21.734 -10.288 -11.187 1.00 88.44 100 PHE A C 1
ATOM 831 O O . PHE A 1 100 ? 22.611 -10.673 -10.414 1.00 88.44 100 PHE A O 1
ATOM 838 N N . PHE A 1 101 ? 20.482 -10.050 -10.786 1.00 91.25 101 PHE A N 1
ATOM 839 C CA . PHE A 1 101 ? 20.051 -10.232 -9.404 1.00 91.25 101 PHE A CA 1
ATOM 840 C C . PHE A 1 101 ? 20.054 -11.703 -8.975 1.00 91.25 101 PHE A C 1
ATOM 842 O O . PHE A 1 101 ? 20.389 -12.006 -7.835 1.00 91.25 101 PHE A O 1
ATOM 849 N N . LYS A 1 102 ? 19.703 -12.637 -9.867 1.00 91.00 102 LYS A N 1
ATOM 850 C CA . LYS A 1 102 ? 19.751 -14.076 -9.559 1.00 91.00 102 LYS A CA 1
ATOM 851 C C . LYS A 1 102 ? 21.177 -14.590 -9.387 1.00 91.00 102 LYS A C 1
ATOM 853 O O . LYS A 1 102 ? 21.387 -15.475 -8.568 1.00 91.00 102 LYS A O 1
ATOM 858 N N . GLU A 1 103 ? 22.119 -14.059 -10.158 1.00 87.19 103 GLU A N 1
ATOM 859 C CA . GLU A 1 103 ? 23.516 -14.503 -10.140 1.00 87.19 103 GLU A CA 1
ATOM 860 C C . GLU A 1 103 ? 24.281 -13.964 -8.929 1.00 87.19 103 GLU A C 1
ATOM 862 O O . GLU A 1 103 ? 25.006 -14.711 -8.281 1.00 87.19 103 GLU A O 1
ATOM 867 N N . ASN A 1 104 ? 24.091 -12.686 -8.592 1.00 80.81 104 ASN A N 1
ATOM 868 C CA . ASN A 1 104 ? 24.902 -12.005 -7.579 1.00 80.81 104 ASN A CA 1
ATOM 869 C C . ASN A 1 104 ? 24.136 -11.664 -6.289 1.00 80.81 104 ASN A C 1
ATOM 871 O O . ASN A 1 104 ? 24.711 -11.038 -5.399 1.00 80.81 104 ASN A O 1
ATOM 875 N N . LEU A 1 105 ? 22.838 -12.002 -6.199 1.00 85.50 105 LEU A N 1
ATOM 876 C CA . LEU A 1 105 ? 21.908 -11.594 -5.123 1.00 85.50 105 LEU A CA 1
ATOM 877 C C . LEU A 1 105 ? 21.873 -10.075 -4.864 1.00 85.50 105 LEU A C 1
ATOM 879 O O . LEU A 1 105 ? 21.365 -9.607 -3.846 1.00 85.50 105 LEU A O 1
ATOM 883 N N . SER A 1 106 ? 22.421 -9.299 -5.795 1.00 87.31 106 SER A N 1
ATOM 884 C CA . SER A 1 106 ? 22.609 -7.862 -5.712 1.00 87.31 106 SER A CA 1
ATOM 885 C C . SER A 1 106 ? 22.647 -7.279 -7.118 1.00 87.31 106 SER A C 1
ATOM 887 O O . SER A 1 106 ? 22.957 -7.970 -8.094 1.00 87.31 106 SER A O 1
ATOM 889 N N . PHE A 1 107 ? 22.322 -5.995 -7.224 1.00 86.06 107 PHE A N 1
ATOM 890 C CA . PHE A 1 107 ? 22.440 -5.275 -8.482 1.00 86.06 107 PHE A CA 1
ATOM 891 C C . PHE A 1 107 ? 23.887 -4.790 -8.681 1.00 86.06 107 PHE A C 1
ATOM 893 O O . PHE A 1 107 ? 24.477 -4.246 -7.744 1.00 86.06 107 PHE A O 1
ATOM 900 N N . PRO A 1 108 ? 24.468 -4.966 -9.884 1.00 85.50 108 PRO A N 1
ATOM 901 C CA . PRO A 1 108 ? 25.768 -4.398 -10.227 1.00 85.50 108 PRO A CA 1
ATOM 902 C C . PRO A 1 108 ? 25.772 -2.868 -10.141 1.00 85.50 108 PRO A C 1
ATOM 904 O O . PRO A 1 108 ? 24.721 -2.230 -10.210 1.00 85.50 108 PRO A O 1
ATOM 907 N N . ASP A 1 109 ? 26.964 -2.273 -10.058 1.00 89.31 109 ASP A N 1
ATOM 908 C CA . ASP A 1 109 ? 27.110 -0.815 -10.062 1.00 89.31 109 ASP A CA 1
ATOM 909 C C . ASP A 1 109 ? 26.499 -0.192 -11.333 1.00 89.31 109 ASP A C 1
ATOM 911 O O . ASP A 1 109 ? 26.617 -0.718 -12.448 1.00 89.31 109 ASP A O 1
ATOM 915 N N . ASN A 1 110 ? 25.894 0.984 -11.174 1.00 88.75 110 ASN A N 1
ATOM 916 C CA . ASN A 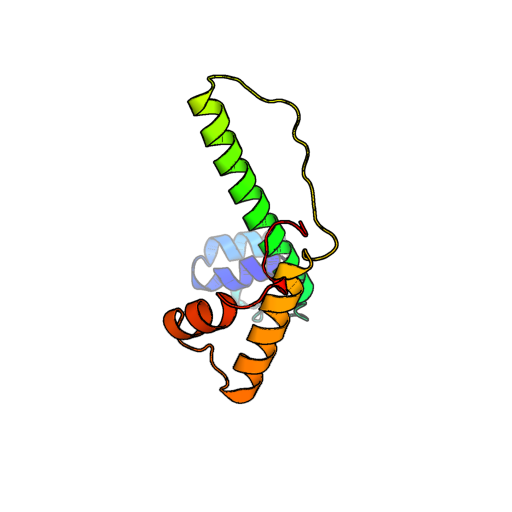1 110 ? 25.222 1.726 -12.237 1.00 88.75 110 ASN A CA 1
ATOM 917 C C . ASN A 1 110 ? 26.159 2.026 -13.415 1.00 88.75 110 ASN A C 1
ATOM 919 O O . ASN A 1 110 ? 25.709 2.088 -14.559 1.00 88.75 110 ASN A O 1
ATOM 923 N N . LYS A 1 111 ? 27.466 2.182 -13.162 1.00 87.69 111 LYS A N 1
ATOM 924 C CA . LYS A 1 111 ? 28.475 2.368 -14.218 1.00 87.69 111 LYS A CA 1
ATOM 925 C C . LYS A 1 111 ? 28.580 1.152 -15.134 1.00 87.69 111 LYS A C 1
ATOM 927 O O . LYS A 1 111 ? 28.648 1.311 -16.349 1.00 87.69 111 LYS A O 1
ATOM 932 N N . ILE A 1 112 ? 28.559 -0.047 -14.556 1.00 86.50 112 ILE A N 1
ATOM 933 C CA . ILE A 1 112 ? 28.652 -1.310 -15.293 1.00 86.50 112 ILE A CA 1
ATOM 934 C C . ILE A 1 112 ? 27.371 -1.520 -16.101 1.00 86.50 112 ILE A C 1
ATOM 936 O O . ILE A 1 112 ? 27.441 -1.812 -17.292 1.00 86.50 112 ILE A O 1
ATOM 940 N N . LEU A 1 113 ? 26.210 -1.284 -15.482 1.00 86.62 113 LEU A N 1
ATOM 941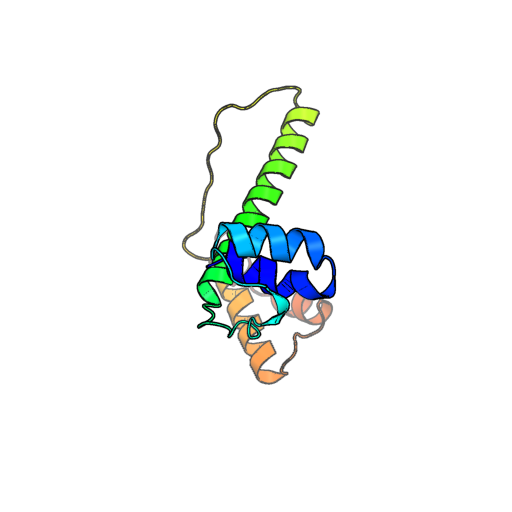 C CA . LEU A 1 113 ? 24.911 -1.385 -16.152 1.00 86.62 113 LEU A CA 1
ATOM 942 C C . LEU A 1 113 ? 24.792 -0.401 -17.323 1.00 86.62 113 LEU A C 1
ATOM 944 O O . LEU A 1 113 ? 24.349 -0.785 -18.402 1.00 86.62 113 LEU A O 1
ATOM 948 N N . SER A 1 114 ? 25.226 0.849 -17.140 1.00 85.12 114 SER A N 1
ATOM 949 C CA . SER A 1 114 ? 25.203 1.868 -18.196 1.00 85.12 114 SER A CA 1
ATOM 950 C C . SER A 1 114 ? 26.043 1.452 -19.403 1.00 85.12 114 SER A C 1
ATOM 952 O O . SER A 1 114 ? 25.549 1.481 -20.527 1.00 85.12 114 SER A O 1
ATOM 954 N N . SER A 1 115 ? 27.275 0.984 -19.177 1.00 86.19 115 SER A N 1
ATOM 955 C CA . SER A 1 115 ? 28.135 0.466 -20.248 1.00 86.19 115 SER A CA 1
ATOM 956 C C . SER A 1 115 ? 27.526 -0.760 -20.931 1.00 86.19 115 SER A C 1
ATOM 958 O O . SER A 1 115 ? 27.516 -0.832 -22.153 1.00 86.19 115 SER A O 1
ATOM 960 N N . TYR A 1 116 ? 26.952 -1.688 -20.161 1.00 85.38 116 TYR A N 1
ATOM 961 C CA . TYR A 1 116 ? 26.342 -2.913 -20.684 1.00 85.38 116 TYR A CA 1
ATOM 962 C C . TYR A 1 116 ? 25.133 -2.651 -21.596 1.00 85.38 116 TYR A C 1
ATOM 964 O O . TYR A 1 116 ? 24.935 -3.337 -22.599 1.00 85.38 116 TYR A O 1
ATOM 972 N N . PHE A 1 117 ? 24.308 -1.662 -21.251 1.00 85.50 117 PHE A N 1
ATOM 973 C CA . PHE A 1 117 ? 23.099 -1.325 -22.000 1.00 85.50 117 PHE A CA 1
ATOM 974 C C . PHE A 1 117 ? 23.337 -0.346 -23.157 1.00 85.50 117 PHE A C 1
ATOM 976 O O . PHE A 1 117 ? 22.497 -0.256 -24.049 1.00 85.50 117 PHE A O 1
ATOM 983 N N . LYS A 1 118 ? 24.465 0.372 -23.177 1.00 80.75 118 LYS A N 1
ATOM 984 C CA . LYS A 1 118 ? 24.764 1.391 -24.194 1.00 80.75 118 LYS A CA 1
ATOM 985 C C . LYS A 1 118 ? 24.823 0.832 -25.619 1.00 80.75 118 LYS A C 1
ATOM 987 O O . LYS A 1 118 ? 24.393 1.511 -26.546 1.00 80.75 118 LYS A O 1
ATOM 992 N N . ASP A 1 119 ? 25.304 -0.398 -25.773 1.00 75.44 119 ASP A N 1
ATOM 993 C CA . ASP A 1 119 ? 25.592 -0.998 -27.083 1.00 75.44 119 ASP A CA 1
ATOM 994 C C . ASP A 1 119 ? 24.452 -1.900 -27.607 1.00 75.44 119 ASP A C 1
ATOM 996 O O . ASP A 1 119 ? 24.559 -2.517 -28.667 1.00 75.44 119 ASP A O 1
ATOM 1000 N N . ARG A 1 120 ? 23.335 -1.983 -26.871 1.00 79.62 120 ARG A N 1
ATOM 1001 C CA . ARG A 1 120 ? 22.183 -2.849 -27.169 1.00 79.62 120 ARG A CA 1
ATOM 1002 C C . ARG A 1 120 ? 21.153 -2.114 -28.028 1.00 79.62 120 ARG A C 1
ATOM 1004 O O . ARG A 1 120 ? 20.541 -1.142 -27.587 1.00 79.62 120 ARG A O 1
ATOM 1011 N N . GLN A 1 121 ? 20.909 -2.610 -29.241 1.00 73.38 121 GLN A N 1
ATOM 1012 C CA . GLN A 1 121 ? 19.920 -2.033 -30.165 1.00 73.38 121 GLN A CA 1
ATOM 1013 C C . GLN A 1 121 ? 18.476 -2.154 -29.645 1.00 73.38 121 GLN A C 1
ATOM 1015 O O . GLN A 1 121 ? 17.606 -1.373 -30.025 1.00 73.38 121 GLN A O 1
ATOM 1020 N N . GLU A 1 122 ? 18.218 -3.093 -28.733 1.00 74.94 122 GLU A N 1
ATOM 1021 C CA . GLU A 1 122 ? 16.906 -3.357 -28.135 1.00 74.94 122 GLU A CA 1
ATOM 1022 C C . GLU A 1 122 ? 16.410 -2.226 -27.213 1.00 74.94 122 GLU A C 1
ATOM 1024 O O . GLU A 1 122 ? 15.238 -2.205 -26.829 1.00 74.94 122 GLU A O 1
ATOM 1029 N N . ILE A 1 123 ? 17.293 -1.287 -26.853 1.00 74.25 123 ILE A N 1
ATOM 1030 C CA . ILE A 1 123 ? 17.016 -0.159 -25.948 1.00 74.25 123 ILE A CA 1
ATOM 1031 C C . ILE A 1 123 ? 16.683 1.126 -26.718 1.00 74.25 123 ILE A C 1
ATOM 1033 O O . ILE A 1 123 ? 16.252 2.115 -26.119 1.00 74.25 123 ILE A O 1
ATOM 1037 N N . ASP A 1 124 ? 16.825 1.121 -28.047 1.00 68.94 124 ASP A N 1
ATOM 1038 C CA . ASP A 1 124 ? 16.536 2.302 -28.850 1.00 68.94 124 ASP A CA 1
ATOM 1039 C C . ASP A 1 124 ? 15.065 2.727 -28.672 1.00 68.94 124 ASP A C 1
ATOM 1041 O O . ASP A 1 124 ? 14.119 1.957 -28.874 1.00 68.94 124 ASP A O 1
ATOM 1045 N N . LYS A 1 125 ? 14.864 3.986 -28.260 1.00 61.62 125 LYS A N 1
ATOM 1046 C CA . LYS A 1 125 ? 13.565 4.546 -27.833 1.00 61.62 125 LYS A CA 1
ATOM 1047 C C . LYS A 1 125 ? 12.533 4.616 -28.963 1.00 61.62 125 LYS A C 1
ATOM 1049 O O . LYS A 1 125 ? 11.392 4.994 -28.716 1.00 61.62 125 LYS A O 1
ATOM 1054 N N . LYS A 1 126 ? 12.919 4.251 -30.188 1.00 54.44 126 LYS A N 1
ATOM 1055 C CA . LYS A 1 126 ? 12.045 4.148 -31.363 1.00 54.44 126 LYS A CA 1
ATOM 1056 C C . LYS A 1 126 ? 10.981 3.051 -31.255 1.00 54.44 126 LYS A C 1
ATOM 1058 O O . LYS A 1 126 ? 10.033 3.082 -32.028 1.00 54.44 126 LYS A O 1
ATOM 1063 N N . TYR A 1 127 ? 11.112 2.115 -30.313 1.00 47.25 127 TYR A N 1
ATOM 1064 C CA . TYR A 1 127 ? 10.145 1.028 -30.092 1.00 47.25 127 TYR A CA 1
ATOM 1065 C C . TYR A 1 127 ? 9.181 1.282 -28.916 1.00 47.25 127 TYR A C 1
ATOM 1067 O O . TYR A 1 127 ? 8.715 0.323 -28.290 1.00 47.25 127 TYR A O 1
ATOM 1075 N N . ALA A 1 128 ? 8.947 2.557 -28.582 1.00 42.62 128 ALA A N 1
ATOM 1076 C CA . ALA A 1 128 ? 7.925 2.997 -27.630 1.00 42.62 128 ALA A CA 1
ATOM 1077 C C . ALA A 1 128 ? 6.514 2.897 -28.225 1.00 42.62 128 ALA A C 1
ATOM 1079 O O . ALA A 1 128 ? 6.352 3.249 -29.414 1.00 42.62 128 ALA A O 1
#

Radius of gyration: 25.61 Å; chains: 1; bounding box: 51×45×63 Å

Secondary structure (DSSP, 8-state):
-HHHHHHHHHTTT-HHHHHHHHHHHSTT--GGGPPPPPP----HHHHHHHHHHHHHHHHHHHHHHHHHHHH------------SS--HHHHHHHHHHHHHHHHHSSPPPHHHHHHHHHT-GGG-GGG-